Protein AF-A0A0H2WRR2-F1 (afdb_monomer_lite)

pLDDT: mean 80.49, std 15.38, range [42.75, 93.88]

Sequence (133 aa):
MYLRPDEVARVLEKAGFTVDVVTNKTYGYRRGENYVYVNREARMGRTALIIHPRLKDRSSSLADPASDIKTCDHYQNFPLYLGGETHEHYGIPHGFSSRYSVRTLSERAFWRRKKRLKSRLAMPVATLTYALA

Foldseek 3Di:
DWDALVLLVVLCVVLVWDFDDDDPQWTWTDDPLFIKIAGNVPRVQAQRIWGAPVLVVVLCVLFNFSDAKDWAQPVVVHDFDPPDPDRTGITTGHIHRDSVSSNCCSCRSPPPPPPPPPDPPDDDDDDPDDDDD

InterPro domains:
  IPR018994 Protein of unknown function DUF2002 [NF007845] (1-106)
  IPR018994 Protein of unknown function DUF2002 [PF09400] (1-106)

Organism: Salmonella paratyphi A (strain ATCC 9150 / SARB42) (NCBI:txid295319)

Structure (mmCIF, N/CA/C/O backbone):
data_AF-A0A0H2WRR2-F1
#
_entry.id   AF-A0A0H2WRR2-F1
#
loop_
_atom_site.group_PDB
_atom_site.id
_atom_site.type_symbol
_atom_site.label_atom_id
_atom_site.label_alt_id
_atom_site.label_comp_id
_atom_site.label_asym_id
_atom_site.label_entity_id
_atom_site.label_seq_id
_atom_site.pdbx_PDB_ins_code
_atom_site.Cartn_x
_atom_site.Cartn_y
_atom_site.Cartn_z
_atom_site.occupancy
_atom_site.B_iso_or_equiv
_atom_site.auth_seq_id
_atom_site.auth_comp_id
_atom_site.auth_asym_id
_atom_site.auth_atom_id
_atom_site.pdbx_PDB_model_num
ATOM 1 N N . MET A 1 1 ? 13.540 2.645 13.932 1.00 76.50 1 MET A N 1
ATOM 2 C CA . MET A 1 1 ? 12.825 1.351 13.835 1.00 76.50 1 MET A CA 1
ATOM 3 C C . MET A 1 1 ? 11.583 1.572 12.978 1.00 76.50 1 MET A C 1
ATOM 5 O O . MET A 1 1 ? 10.956 2.607 13.165 1.00 76.50 1 MET A O 1
ATOM 9 N N . TYR A 1 2 ? 11.275 0.696 12.017 1.00 85.25 2 TYR A N 1
ATOM 10 C CA . TYR A 1 2 ? 10.074 0.814 11.172 1.00 85.25 2 TYR A CA 1
ATOM 11 C C . TYR A 1 2 ? 8.959 -0.106 11.678 1.00 85.25 2 TYR A C 1
ATOM 13 O O . TYR A 1 2 ? 9.235 -1.130 12.302 1.00 85.25 2 TYR A O 1
ATOM 21 N N . LEU A 1 3 ? 7.713 0.258 11.387 1.00 86.25 3 LEU A N 1
ATOM 22 C CA . LEU A 1 3 ? 6.535 -0.531 11.724 1.00 86.25 3 LEU A CA 1
ATOM 23 C C . LEU A 1 3 ? 6.466 -1.804 10.896 1.00 86.25 3 LEU A C 1
ATOM 25 O O . LEU A 1 3 ? 6.689 -1.784 9.683 1.00 86.25 3 LEU A O 1
ATOM 29 N N . ARG A 1 4 ? 6.079 -2.901 11.543 1.00 90.50 4 ARG A N 1
ATOM 30 C CA . ARG A 1 4 ? 5.841 -4.159 10.834 1.00 90.50 4 ARG A CA 1
ATOM 31 C C . ARG A 1 4 ? 4.581 -4.075 9.964 1.00 90.50 4 ARG A C 1
ATOM 33 O O . ARG A 1 4 ? 3.668 -3.313 10.292 1.00 90.50 4 ARG A O 1
ATOM 40 N N . PRO A 1 5 ? 4.482 -4.896 8.904 1.00 89.94 5 PRO A N 1
ATOM 41 C CA . PRO A 1 5 ? 3.297 -4.955 8.048 1.00 89.94 5 PRO A CA 1
ATOM 42 C C . PRO A 1 5 ? 1.996 -5.143 8.841 1.00 89.94 5 PRO A C 1
ATOM 44 O O . PRO A 1 5 ? 1.015 -4.450 8.586 1.00 89.94 5 PRO A O 1
ATOM 47 N N . ASP A 1 6 ? 2.012 -5.992 9.872 1.00 90.00 6 ASP A N 1
ATOM 48 C CA . ASP A 1 6 ? 0.843 -6.245 10.725 1.00 90.00 6 ASP A CA 1
ATO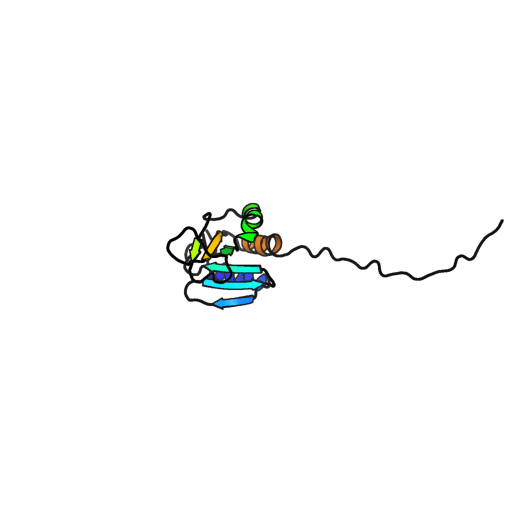M 49 C C . ASP A 1 6 ? 0.417 -5.016 11.544 1.00 90.00 6 ASP A C 1
ATOM 51 O O . ASP A 1 6 ? -0.764 -4.820 11.826 1.00 90.00 6 ASP A O 1
ATOM 55 N N . GLU A 1 7 ? 1.361 -4.156 11.934 1.00 90.44 7 GLU A N 1
ATOM 56 C CA . GLU A 1 7 ? 1.037 -2.910 12.631 1.00 90.44 7 GLU A CA 1
ATOM 57 C C . GLU A 1 7 ? 0.449 -1.876 11.674 1.00 90.44 7 GLU A C 1
ATOM 59 O O . GLU A 1 7 ? -0.500 -1.179 12.032 1.00 90.44 7 GLU A O 1
ATOM 64 N N . VAL A 1 8 ? 0.990 -1.791 10.455 1.00 90.00 8 VAL A N 1
ATOM 65 C CA . VAL A 1 8 ? 0.465 -0.918 9.397 1.00 90.00 8 VAL A CA 1
ATOM 66 C C . VAL A 1 8 ? -0.968 -1.321 9.046 1.00 90.00 8 VAL A C 1
ATOM 68 O O . VAL A 1 8 ? -1.843 -0.457 9.027 1.00 90.00 8 VAL A O 1
ATOM 71 N N . ALA A 1 9 ? -1.225 -2.621 8.875 1.00 91.00 9 ALA A N 1
ATOM 72 C CA . ALA A 1 9 ? -2.555 -3.194 8.665 1.00 91.00 9 ALA A CA 1
ATOM 73 C C . ALA A 1 9 ? -3.561 -2.736 9.737 1.00 91.00 9 ALA A C 1
ATOM 75 O O . ALA A 1 9 ? -4.581 -2.124 9.416 1.00 91.00 9 ALA A O 1
ATOM 76 N N . ARG A 1 10 ? -3.223 -2.892 11.026 1.00 91.06 10 ARG A N 1
ATOM 77 C CA . ARG A 1 10 ? -4.087 -2.436 12.133 1.00 91.06 10 ARG A CA 1
ATOM 78 C C . ARG A 1 10 ? -4.355 -0.931 12.113 1.00 91.06 10 ARG A C 1
ATOM 80 O O . ARG A 1 10 ? -5.422 -0.490 12.539 1.00 91.06 10 ARG A O 1
ATOM 87 N N . VAL A 1 11 ? -3.387 -0.112 11.695 1.00 90.94 11 VAL A N 1
ATOM 88 C CA . VAL A 1 11 ? -3.589 1.344 11.598 1.00 90.94 11 VAL A CA 1
ATOM 89 C C . VAL A 1 11 ? -4.522 1.688 10.440 1.00 90.94 11 VAL A C 1
ATOM 91 O O . VAL A 1 11 ? -5.376 2.557 10.609 1.00 90.94 11 VAL A O 1
ATOM 94 N N . LEU A 1 12 ? -4.404 1.001 9.302 1.00 89.81 12 LEU A N 1
ATOM 95 C CA . LEU A 1 12 ? -5.308 1.178 8.163 1.00 89.81 12 LEU A CA 1
ATOM 96 C C . LEU A 1 12 ? -6.749 0.807 8.527 1.00 89.81 12 LEU A C 1
ATOM 98 O O . LEU A 1 12 ? -7.663 1.585 8.253 1.00 89.81 12 LEU A O 1
ATOM 102 N N . GLU A 1 13 ? -6.950 -0.309 9.225 1.00 90.38 13 GLU A N 1
ATOM 103 C CA . GLU A 1 13 ? -8.269 -0.724 9.724 1.00 90.38 13 GLU A CA 1
ATOM 104 C C . GLU A 1 13 ? -8.872 0.332 10.656 1.00 90.38 13 GLU A C 1
ATOM 106 O O . GLU A 1 13 ? -10.006 0.768 10.464 1.00 90.38 13 GLU A O 1
ATOM 111 N N . LYS A 1 14 ? -8.081 0.850 11.606 1.00 89.19 14 LYS A N 1
ATOM 112 C CA . LYS A 1 14 ? -8.508 1.956 12.483 1.00 89.19 14 LYS A CA 1
ATOM 113 C C . LYS A 1 14 ? -8.782 3.258 11.730 1.00 89.19 14 LYS A C 1
ATOM 115 O O . LYS A 1 14 ? -9.584 4.065 12.189 1.00 89.19 14 LYS A O 1
ATOM 120 N N . ALA A 1 15 ? -8.127 3.478 10.593 1.00 85.75 15 ALA A N 1
ATOM 121 C CA . ALA A 1 15 ? -8.377 4.617 9.714 1.00 85.75 15 ALA A CA 1
ATOM 122 C C . ALA A 1 15 ? -9.611 4.421 8.806 1.00 85.75 15 ALA A C 1
ATOM 124 O O . ALA A 1 15 ? -9.946 5.324 8.032 1.00 85.75 15 ALA A O 1
ATOM 125 N N . GLY A 1 16 ? -10.295 3.275 8.902 1.00 87.88 16 GLY A N 1
ATOM 126 C CA . GLY A 1 16 ? -11.510 2.960 8.155 1.00 87.88 16 GLY A CA 1
ATOM 127 C C . GLY A 1 16 ? -11.259 2.392 6.759 1.00 87.88 16 GLY A C 1
ATOM 128 O O . GLY A 1 16 ? -12.117 2.543 5.890 1.00 87.88 16 GLY A O 1
ATOM 129 N N . PHE A 1 17 ? -10.084 1.806 6.510 1.00 90.75 17 PHE A N 1
ATOM 130 C CA . PHE A 1 17 ? -9.868 0.964 5.334 1.00 90.75 17 PHE A CA 1
ATOM 131 C C . PHE A 1 17 ? -10.430 -0.434 5.585 1.00 90.75 17 PHE A C 1
ATOM 133 O O . PHE A 1 17 ? -10.287 -0.982 6.675 1.00 90.75 17 PHE A O 1
ATOM 140 N N . THR A 1 18 ? -11.036 -1.018 4.559 1.00 91.62 18 THR A N 1
ATOM 141 C CA . THR A 1 18 ? -11.515 -2.399 4.568 1.00 91.62 18 THR A CA 1
ATOM 142 C C . THR A 1 18 ? -10.527 -3.283 3.827 1.00 91.62 18 THR A C 1
ATOM 144 O O . THR A 1 18 ? -9.982 -2.878 2.798 1.00 91.62 18 THR A O 1
ATOM 147 N N . VAL A 1 19 ? -10.301 -4.489 4.339 1.00 92.19 19 VAL A N 1
ATOM 148 C CA . VAL A 1 19 ? -9.564 -5.523 3.607 1.00 92.19 19 VAL A CA 1
ATOM 149 C C . VAL A 1 19 ? -10.390 -5.922 2.386 1.00 92.19 19 VAL A C 1
ATOM 151 O O . VAL A 1 19 ? -11.572 -6.222 2.527 1.00 92.19 19 VAL A O 1
ATOM 154 N N . ASP A 1 20 ? -9.775 -5.901 1.209 1.00 91.00 20 ASP A N 1
ATOM 155 C CA . ASP A 1 20 ? -10.403 -6.329 -0.046 1.00 91.00 20 ASP A CA 1
ATOM 156 C C . ASP A 1 20 ? -9.781 -7.638 -0.541 1.00 91.00 20 ASP A C 1
ATOM 158 O O . ASP A 1 20 ? -10.478 -8.617 -0.784 1.00 91.00 20 ASP A O 1
ATOM 162 N N . VAL A 1 21 ? -8.446 -7.691 -0.583 1.00 89.81 21 VAL A N 1
ATOM 163 C CA . VAL A 1 21 ? -7.692 -8.850 -1.074 1.00 89.81 21 VAL A CA 1
ATOM 164 C C . VAL A 1 21 ? -6.670 -9.275 -0.030 1.00 89.81 21 VAL A C 1
ATOM 166 O O . VAL A 1 21 ? -5.933 -8.451 0.505 1.00 89.81 21 VAL A O 1
ATOM 169 N N . VAL A 1 22 ? -6.568 -10.571 0.245 1.00 90.12 22 VAL A N 1
ATOM 170 C CA . VAL A 1 22 ? -5.527 -11.125 1.117 1.00 90.12 22 VAL A CA 1
ATOM 171 C C . VAL A 1 22 ? -4.746 -12.163 0.338 1.00 90.12 22 VAL A C 1
ATOM 173 O O . VAL A 1 22 ? -5.294 -13.164 -0.107 1.00 90.12 22 VAL A O 1
ATOM 176 N N . THR A 1 23 ? -3.448 -11.928 0.190 1.00 88.69 23 THR A N 1
ATOM 177 C CA . THR A 1 23 ? -2.515 -12.877 -0.419 1.00 88.69 23 THR A CA 1
ATOM 178 C C . THR A 1 23 ? -1.405 -13.228 0.566 1.00 88.69 23 THR A C 1
ATOM 180 O O . THR A 1 23 ? -1.220 -12.587 1.609 1.00 88.69 23 THR A O 1
ATOM 183 N N . ASN A 1 24 ? -0.617 -14.248 0.232 1.00 86.62 24 ASN A N 1
ATOM 184 C CA . ASN A 1 24 ? 0.536 -14.636 1.044 1.00 86.62 24 ASN A CA 1
ATOM 185 C C . ASN A 1 24 ? 1.618 -13.545 1.082 1.00 86.62 24 ASN A C 1
ATOM 187 O O . ASN A 1 24 ? 2.302 -13.409 2.094 1.00 86.62 24 ASN A O 1
ATOM 191 N N . LYS A 1 25 ? 1.724 -12.723 0.028 1.00 89.12 25 LYS A N 1
ATOM 192 C CA . LYS A 1 25 ? 2.718 -11.645 -0.071 1.00 89.12 25 LYS A CA 1
ATOM 193 C C . LYS A 1 25 ? 2.184 -10.280 0.364 1.00 89.12 25 LYS A C 1
ATOM 195 O O . LYS A 1 25 ? 2.949 -9.447 0.845 1.00 89.12 25 LYS A O 1
ATOM 200 N N . THR A 1 26 ? 0.885 -10.014 0.205 1.00 92.19 26 THR A N 1
ATOM 201 C CA . THR A 1 26 ? 0.328 -8.662 0.372 1.00 92.19 26 THR A CA 1
ATOM 202 C C . THR A 1 26 ? -1.102 -8.658 0.923 1.00 92.19 26 THR A C 1
ATOM 204 O O . THR A 1 26 ? -1.875 -9.586 0.682 1.00 92.19 26 THR A O 1
ATOM 207 N N . TYR A 1 27 ? -1.470 -7.593 1.635 1.00 92.75 27 TYR A N 1
ATOM 208 C CA . TYR A 1 27 ? -2.859 -7.287 1.986 1.00 92.75 27 TYR A CA 1
ATOM 209 C C . TYR A 1 27 ? -3.336 -6.077 1.178 1.00 92.75 27 TYR A C 1
ATOM 211 O O . TYR A 1 27 ? -2.768 -4.996 1.298 1.00 92.75 27 TYR A O 1
ATOM 219 N N . GLY A 1 28 ? -4.364 -6.242 0.359 1.00 93.19 28 GLY A N 1
ATOM 220 C CA . GLY A 1 28 ? -5.058 -5.164 -0.335 1.00 93.19 28 GLY A CA 1
ATOM 221 C C . GLY A 1 28 ? -6.099 -4.524 0.571 1.00 93.19 28 GLY A C 1
ATOM 222 O O . GLY A 1 28 ? -7.011 -5.191 1.053 1.00 93.19 28 GLY A O 1
ATOM 223 N N . TYR A 1 29 ? -5.965 -3.220 0.779 1.00 93.31 29 TYR A N 1
ATOM 224 C CA . TYR A 1 29 ? -6.887 -2.402 1.548 1.00 93.31 29 TYR A CA 1
ATOM 225 C C . TYR A 1 29 ? -7.537 -1.364 0.641 1.00 93.31 29 TYR A C 1
ATOM 227 O O . TYR A 1 29 ? -6.866 -0.621 -0.082 1.00 93.31 29 TYR 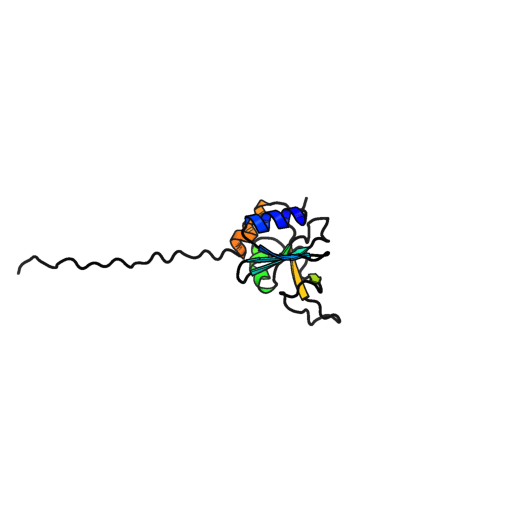A O 1
ATOM 235 N N . ARG A 1 30 ? -8.859 -1.264 0.736 1.00 90.75 30 ARG A N 1
ATOM 236 C CA . ARG A 1 30 ? -9.664 -0.312 -0.020 1.00 90.75 30 ARG A CA 1
ATOM 237 C C . ARG A 1 30 ? -10.392 0.634 0.911 1.00 90.75 30 ARG A C 1
ATOM 239 O O . ARG A 1 30 ? -10.832 0.273 1.999 1.00 90.75 30 ARG A O 1
ATOM 246 N N . ARG A 1 31 ? -10.558 1.871 0.459 1.00 87.50 31 ARG A N 1
ATOM 247 C CA . ARG A 1 31 ? -11.423 2.850 1.104 1.00 87.50 31 ARG A CA 1
ATOM 248 C C . ARG A 1 31 ? -12.065 3.759 0.065 1.00 87.50 31 ARG A C 1
ATOM 250 O O . ARG A 1 31 ? -11.470 4.744 -0.377 1.00 87.50 31 ARG A O 1
ATOM 257 N N . GLY A 1 32 ? -13.294 3.423 -0.322 1.00 86.12 32 GLY A N 1
ATOM 258 C CA . GLY A 1 32 ? -13.967 4.067 -1.451 1.00 86.12 32 GLY A CA 1
ATOM 259 C C . GLY A 1 32 ? -13.190 3.823 -2.746 1.00 86.12 32 GLY A C 1
ATOM 260 O O . GLY A 1 32 ? -12.963 2.677 -3.122 1.00 86.12 32 GLY A O 1
ATOM 261 N N . GLU A 1 33 ? -12.753 4.896 -3.401 1.00 84.56 33 GLU A N 1
ATOM 262 C CA . GLU A 1 33 ? -11.944 4.847 -4.632 1.00 84.56 33 GLU A CA 1
ATOM 263 C C . GLU A 1 33 ? -10.438 4.705 -4.370 1.00 84.56 33 GLU A C 1
ATOM 265 O O . GLU A 1 33 ? -9.651 4.554 -5.301 1.00 84.56 33 GLU A O 1
ATOM 270 N N . ASN A 1 34 ? -10.010 4.789 -3.109 1.00 87.25 34 ASN A N 1
ATOM 271 C CA . ASN A 1 34 ? -8.599 4.724 -2.769 1.00 87.25 34 ASN A CA 1
ATOM 272 C C . ASN A 1 34 ? -8.178 3.295 -2.449 1.00 87.25 34 ASN A C 1
ATOM 274 O O . ASN A 1 34 ? -8.795 2.638 -1.609 1.00 87.25 34 ASN A O 1
ATOM 278 N N . TYR A 1 35 ? -7.082 2.868 -3.066 1.00 90.31 35 TYR A N 1
ATOM 279 C CA . TYR A 1 35 ? -6.510 1.541 -2.906 1.00 90.31 35 TYR A CA 1
ATOM 280 C C . TYR A 1 35 ? -5.067 1.627 -2.414 1.00 90.31 35 TYR A C 1
ATOM 282 O O . TYR A 1 35 ? -4.283 2.442 -2.909 1.00 90.31 35 TYR A O 1
ATOM 290 N N . VAL A 1 36 ? -4.719 0.789 -1.441 1.00 92.56 36 VAL A N 1
ATOM 291 C CA . VAL A 1 36 ? -3.357 0.636 -0.918 1.00 92.56 36 VAL A CA 1
ATOM 292 C C . VAL A 1 36 ? -3.060 -0.836 -0.680 1.00 92.56 36 VAL A C 1
ATOM 294 O O . VAL A 1 36 ? -3.963 -1.612 -0.378 1.00 92.56 36 VAL A O 1
ATOM 297 N N . TYR A 1 37 ? -1.791 -1.214 -0.771 1.00 93.88 37 TYR A N 1
ATOM 298 C CA . TYR A 1 37 ? -1.355 -2.561 -0.421 1.00 93.88 37 TYR A CA 1
ATOM 299 C C . TYR A 1 37 ? -0.395 -2.518 0.758 1.00 93.88 37 TYR A C 1
ATOM 301 O O . TYR A 1 37 ? 0.443 -1.630 0.864 1.00 93.88 37 TYR A O 1
ATOM 309 N N . VAL A 1 38 ? -0.491 -3.494 1.646 1.00 93.50 38 VAL A N 1
ATOM 310 C CA . VAL A 1 38 ? 0.490 -3.737 2.698 1.00 93.50 38 VAL A CA 1
ATOM 311 C C . VAL A 1 38 ? 1.359 -4.903 2.258 1.00 93.50 38 VAL A C 1
ATOM 313 O O . VAL A 1 38 ? 0.858 -5.995 2.006 1.00 93.50 38 VAL A O 1
ATOM 316 N N . ASN A 1 39 ? 2.662 -4.683 2.155 1.00 92.75 39 ASN A N 1
ATOM 317 C CA . ASN A 1 39 ? 3.621 -5.712 1.781 1.00 92.75 39 ASN A CA 1
ATOM 318 C C . ASN A 1 39 ? 4.005 -6.552 3.010 1.00 92.75 39 ASN A C 1
ATOM 320 O O . ASN A 1 39 ? 4.727 -6.075 3.886 1.00 92.75 39 ASN A O 1
ATOM 324 N N . ARG A 1 40 ? 3.563 -7.812 3.063 1.00 90.12 40 ARG A N 1
ATOM 325 C CA . ARG A 1 40 ? 3.849 -8.747 4.167 1.00 90.12 40 ARG A CA 1
ATOM 326 C C . ARG A 1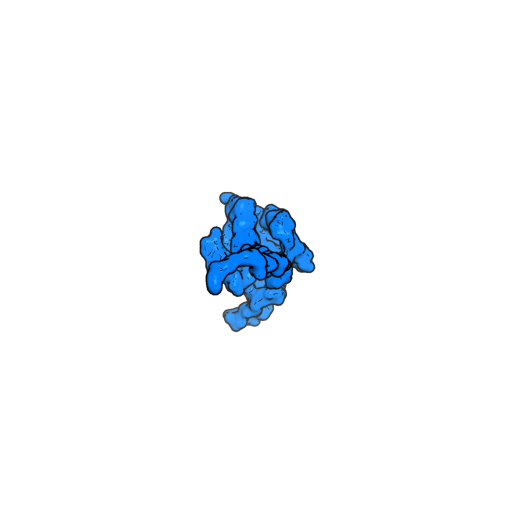 40 ? 5.300 -9.215 4.172 1.00 90.12 40 ARG A C 1
ATOM 328 O O . ARG A 1 40 ? 5.838 -9.540 5.227 1.00 90.12 40 ARG A O 1
ATOM 335 N N . GLU A 1 41 ? 5.951 -9.212 3.013 1.00 88.88 41 GLU A N 1
ATOM 336 C CA . GLU A 1 41 ? 7.350 -9.621 2.872 1.00 88.88 41 GLU A CA 1
ATOM 337 C C . GLU A 1 41 ? 8.313 -8.585 3.474 1.00 88.88 41 GLU A C 1
ATOM 339 O O . GLU A 1 41 ? 9.457 -8.904 3.798 1.00 88.88 41 GLU A O 1
ATOM 344 N N . ALA A 1 42 ? 7.849 -7.349 3.697 1.00 86.38 42 ALA A N 1
ATOM 345 C CA . ALA A 1 42 ? 8.623 -6.273 4.307 1.00 86.38 42 ALA A CA 1
ATOM 346 C C . ALA A 1 42 ? 8.796 -6.468 5.826 1.00 86.38 42 ALA A C 1
ATOM 348 O O . ALA A 1 42 ? 8.355 -5.643 6.626 1.00 86.38 42 ALA A O 1
ATOM 349 N N . ARG A 1 43 ? 9.494 -7.532 6.245 1.00 78.75 43 ARG A N 1
ATOM 350 C CA . ARG A 1 43 ? 9.748 -7.857 7.665 1.00 78.75 43 ARG A CA 1
ATOM 351 C C . ARG A 1 43 ? 10.416 -6.713 8.436 1.00 78.75 43 ARG A C 1
ATOM 353 O O . ARG A 1 43 ? 10.173 -6.549 9.627 1.00 78.75 43 ARG A O 1
ATOM 360 N N . MET A 1 44 ? 11.230 -5.916 7.743 1.00 83.31 44 MET A N 1
ATOM 361 C CA . MET A 1 44 ? 11.906 -4.738 8.294 1.00 83.31 44 MET A CA 1
ATOM 362 C C . MET A 1 44 ? 11.059 -3.459 8.263 1.00 83.31 44 MET A C 1
ATOM 364 O O . MET A 1 44 ? 11.550 -2.428 8.696 1.00 83.31 44 MET A O 1
ATOM 368 N N . GLY A 1 45 ? 9.839 -3.471 7.716 1.00 85.50 45 GLY A N 1
ATOM 369 C CA . GLY A 1 45 ? 8.899 -2.344 7.761 1.00 85.50 45 GLY A CA 1
ATOM 370 C C . GLY A 1 45 ? 9.148 -1.189 6.783 1.00 85.50 45 GLY A C 1
ATOM 371 O O . GLY A 1 45 ? 8.249 -0.392 6.520 1.00 85.50 45 GLY A O 1
ATOM 372 N N . ARG A 1 46 ? 10.348 -1.102 6.195 1.00 86.81 46 ARG A N 1
ATOM 373 C CA . ARG A 1 46 ? 10.757 0.001 5.302 1.00 86.81 46 ARG A CA 1
ATOM 374 C C . ARG A 1 46 ? 9.913 0.115 4.025 1.00 86.81 46 ARG A C 1
ATOM 376 O O . ARG A 1 46 ? 9.822 1.190 3.456 1.00 86.81 46 ARG A O 1
ATOM 383 N N . THR A 1 47 ? 9.291 -0.969 3.577 1.00 90.75 47 THR A N 1
ATOM 384 C CA . THR A 1 47 ? 8.419 -0.996 2.389 1.00 90.75 47 THR A CA 1
ATOM 385 C C . THR A 1 47 ? 7.049 -1.584 2.716 1.00 90.75 47 THR A C 1
ATOM 387 O O . THR A 1 47 ? 6.408 -2.183 1.857 1.00 90.75 47 THR A O 1
ATOM 390 N N . ALA A 1 48 ? 6.619 -1.468 3.978 1.00 91.00 48 ALA A N 1
ATOM 391 C CA . ALA A 1 48 ? 5.409 -2.117 4.469 1.00 91.00 48 ALA A CA 1
ATOM 392 C C . ALA A 1 48 ? 4.131 -1.570 3.832 1.00 91.00 48 ALA A C 1
ATOM 394 O O . ALA A 1 48 ? 3.194 -2.341 3.666 1.00 91.00 48 ALA A O 1
ATOM 395 N N . LEU A 1 49 ? 4.075 -0.288 3.459 1.00 92.06 49 LEU A N 1
ATOM 396 C CA . LEU A 1 49 ? 2.914 0.295 2.789 1.00 92.06 49 LEU A CA 1
ATOM 397 C C . LEU A 1 49 ? 3.247 0.617 1.339 1.00 92.06 49 LEU A C 1
ATOM 399 O O . LEU A 1 49 ? 4.235 1.280 1.061 1.00 92.06 49 LEU A O 1
ATOM 403 N N . ILE A 1 50 ? 2.394 0.208 0.418 1.00 93.25 50 ILE A N 1
ATOM 404 C CA . ILE A 1 50 ? 2.511 0.467 -1.010 1.00 93.25 50 ILE A CA 1
ATOM 405 C C . ILE A 1 50 ? 1.327 1.341 -1.408 1.00 93.25 50 ILE A C 1
ATOM 407 O O . ILE A 1 50 ? 0.161 0.967 -1.247 1.00 93.25 50 ILE A O 1
ATOM 411 N N . ILE A 1 51 ? 1.637 2.534 -1.898 1.00 92.19 51 ILE A N 1
ATOM 412 C CA . ILE A 1 51 ? 0.652 3.549 -2.258 1.00 92.19 51 ILE A CA 1
ATOM 413 C C . ILE A 1 51 ? 0.474 3.565 -3.774 1.00 92.19 51 ILE A C 1
ATOM 415 O O . ILE A 1 51 ? 1.431 3.374 -4.529 1.00 92.19 51 ILE A O 1
ATOM 419 N N . HIS A 1 52 ? -0.763 3.805 -4.206 1.00 90.81 52 HIS A N 1
ATOM 420 C CA . HIS A 1 52 ? -1.108 3.915 -5.615 1.00 90.81 52 HIS A CA 1
ATOM 421 C C . HIS A 1 52 ? -0.317 5.060 -6.289 1.00 90.81 52 HIS A C 1
ATOM 423 O O . HIS A 1 52 ? -0.326 6.175 -5.756 1.00 90.81 52 HIS A O 1
ATOM 429 N N . PRO A 1 53 ? 0.283 4.861 -7.482 1.00 89.12 53 PRO A N 1
ATOM 430 C CA . PRO A 1 53 ? 1.106 5.867 -8.170 1.00 89.12 53 PRO A CA 1
ATOM 431 C C . PRO A 1 53 ? 0.445 7.236 -8.354 1.00 89.12 53 PRO A C 1
ATOM 433 O O . PRO A 1 53 ? 1.077 8.270 -8.190 1.00 89.12 53 PRO A O 1
ATOM 436 N N . ARG A 1 54 ? -0.869 7.259 -8.597 1.00 87.44 54 ARG A N 1
ATOM 437 C CA . ARG A 1 54 ? -1.685 8.490 -8.670 1.00 87.44 54 ARG A CA 1
ATOM 438 C C . ARG A 1 54 ? -1.606 9.392 -7.428 1.00 87.44 54 ARG A C 1
ATOM 440 O O . ARG A 1 54 ? -1.952 10.566 -7.505 1.00 87.44 54 ARG A O 1
ATOM 447 N N . LEU A 1 55 ? -1.220 8.849 -6.276 1.00 86.00 55 LEU A N 1
ATOM 448 C CA . LEU A 1 55 ? -1.081 9.590 -5.024 1.00 86.00 55 LEU A CA 1
ATOM 449 C C . LEU A 1 55 ? 0.38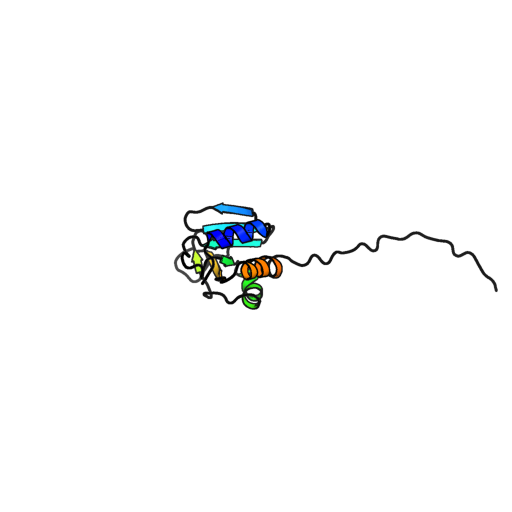0 9.921 -4.685 1.00 86.00 55 LEU A C 1
ATOM 451 O O . LEU A 1 55 ? 0.589 10.491 -3.616 1.00 86.00 55 LEU A O 1
ATOM 455 N N . LYS A 1 56 ? 1.348 9.637 -5.578 1.00 86.31 56 LYS A N 1
ATOM 456 C CA . LYS A 1 56 ? 2.794 9.856 -5.374 1.00 86.31 56 LYS A CA 1
ATOM 457 C C . LYS A 1 56 ? 3.101 11.218 -4.782 1.00 86.31 56 LYS A C 1
ATOM 459 O O . LYS A 1 56 ? 3.626 11.301 -3.684 1.00 86.31 56 LYS A O 1
ATOM 464 N N . ASP A 1 57 ? 2.723 12.282 -5.481 1.00 85.19 57 ASP A N 1
ATOM 465 C CA . ASP A 1 57 ? 3.141 13.636 -5.111 1.00 85.19 57 ASP A CA 1
ATOM 466 C C . ASP A 1 57 ? 2.592 14.034 -3.737 1.00 85.19 57 ASP A C 1
ATOM 468 O O . ASP A 1 57 ? 3.267 14.667 -2.924 1.00 85.19 57 ASP A O 1
ATOM 472 N N . ARG A 1 58 ? 1.366 13.591 -3.429 1.00 84.62 58 ARG A N 1
ATOM 473 C CA . ARG A 1 58 ? 0.752 13.822 -2.119 1.00 84.62 58 ARG A CA 1
ATOM 474 C C . ARG A 1 58 ? 1.416 12.997 -1.032 1.00 84.62 58 ARG A C 1
ATOM 476 O O . ARG A 1 58 ? 1.659 13.536 0.045 1.00 84.62 58 ARG A O 1
ATOM 483 N N . SER A 1 59 ? 1.679 11.716 -1.275 1.00 85.25 59 SER A N 1
ATOM 484 C CA . SER A 1 59 ? 2.322 10.862 -0.280 1.00 85.25 59 SER A CA 1
ATOM 485 C C . SER A 1 59 ? 3.755 11.308 -0.016 1.00 85.25 59 SER A C 1
ATOM 487 O O . SER A 1 59 ? 4.103 11.453 1.149 1.00 85.25 59 SER A O 1
ATOM 489 N N . SER A 1 60 ? 4.517 11.654 -1.058 1.00 84.69 60 SER A N 1
ATOM 490 C CA . SER A 1 60 ? 5.888 12.168 -0.965 1.00 84.69 60 SER A CA 1
ATOM 491 C C . SER A 1 60 ? 5.981 13.463 -0.159 1.00 84.69 60 SER A C 1
ATOM 493 O O . SER A 1 60 ? 6.921 13.637 0.602 1.00 84.69 60 SER A O 1
ATOM 495 N N . SER A 1 61 ? 4.980 14.348 -0.239 1.00 84.44 61 SER A N 1
ATOM 496 C CA . SER A 1 61 ? 4.945 15.558 0.603 1.00 84.44 61 SER A CA 1
ATOM 497 C C . SER A 1 61 ? 4.747 15.281 2.103 1.00 84.44 61 SER A C 1
ATOM 499 O O . SER A 1 61 ? 4.965 16.162 2.933 1.00 84.44 61 SER A O 1
ATOM 501 N N . LEU A 1 62 ? 4.279 14.080 2.458 1.00 83.75 62 LEU A N 1
ATOM 502 C CA . LEU A 1 62 ? 3.955 13.681 3.830 1.00 83.75 62 LEU A CA 1
ATOM 503 C C . LEU A 1 62 ? 4.966 12.692 4.411 1.00 83.75 62 LEU A C 1
ATOM 505 O O . LEU A 1 62 ? 5.170 12.684 5.625 1.00 83.75 62 LEU A O 1
ATOM 509 N N . ALA A 1 63 ? 5.529 11.828 3.573 1.00 83.81 63 ALA A N 1
ATOM 510 C CA . ALA A 1 63 ? 6.502 10.821 3.946 1.00 83.81 63 ALA A CA 1
ATOM 511 C C . ALA A 1 63 ? 7.373 10.470 2.741 1.00 83.81 63 ALA A C 1
ATOM 513 O O . ALA A 1 63 ? 6.855 10.212 1.653 1.00 83.81 63 ALA A O 1
ATOM 514 N N . ASP A 1 64 ? 8.681 10.391 2.965 1.00 84.75 64 ASP A N 1
ATOM 515 C CA . ASP A 1 64 ? 9.609 10.010 1.911 1.00 84.75 64 ASP A CA 1
ATOM 516 C C . ASP A 1 64 ? 9.394 8.545 1.497 1.00 84.75 64 ASP A C 1
ATOM 518 O O . ASP A 1 64 ? 9.339 7.648 2.355 1.00 84.75 64 ASP A O 1
ATOM 522 N N . PRO A 1 65 ? 9.255 8.271 0.190 1.00 88.50 65 PRO A N 1
ATOM 523 C CA . PRO A 1 65 ? 9.167 6.910 -0.304 1.00 88.50 65 PRO A CA 1
ATOM 524 C C . PRO A 1 65 ? 10.500 6.184 -0.090 1.00 88.50 65 PRO A C 1
ATOM 526 O O . PRO A 1 65 ? 11.582 6.760 -0.169 1.00 88.50 65 PRO A O 1
ATOM 529 N N . ALA A 1 66 ? 10.431 4.883 0.180 1.00 88.69 66 ALA A N 1
ATOM 530 C CA . ALA A 1 66 ? 11.621 4.064 0.396 1.00 88.69 66 ALA A CA 1
ATOM 531 C C . ALA A 1 66 ? 12.369 3.741 -0.906 1.00 88.69 66 ALA A C 1
ATOM 533 O O . ALA A 1 66 ? 13.583 3.542 -0.876 1.00 88.69 66 ALA A O 1
ATOM 534 N N . SER A 1 67 ? 11.634 3.664 -2.014 1.00 87.38 67 SER A N 1
ATOM 535 C CA . SER A 1 67 ? 12.134 3.606 -3.387 1.00 87.38 67 SER A CA 1
ATOM 536 C C . SER A 1 67 ? 11.100 4.242 -4.314 1.00 87.38 67 SER A C 1
ATOM 538 O O . SER A 1 67 ? 9.938 4.399 -3.935 1.00 87.38 67 SER A O 1
ATOM 540 N N . ASP A 1 68 ? 11.503 4.592 -5.533 1.00 85.25 68 ASP A N 1
ATOM 541 C CA . ASP A 1 68 ? 10.596 5.223 -6.495 1.00 85.25 68 ASP A CA 1
ATOM 542 C C . ASP A 1 68 ? 9.449 4.307 -6.915 1.00 85.25 68 ASP A C 1
ATOM 544 O O . ASP A 1 68 ? 8.308 4.751 -7.055 1.00 85.25 68 ASP A O 1
ATOM 548 N N . ILE A 1 69 ? 9.765 3.030 -7.133 1.00 89.19 69 ILE A N 1
ATOM 549 C CA . ILE A 1 69 ? 8.843 2.039 -7.671 1.00 89.19 69 ILE A CA 1
ATOM 550 C C . ILE A 1 69 ? 9.120 0.681 -7.015 1.00 89.19 69 ILE A C 1
ATOM 552 O O . ILE A 1 69 ? 10.267 0.326 -6.731 1.00 89.19 69 ILE A O 1
ATOM 556 N N . LYS A 1 70 ? 8.054 -0.083 -6.771 1.00 89.69 70 LYS A N 1
ATOM 557 C CA . LYS A 1 70 ? 8.083 -1.517 -6.481 1.00 89.69 70 LYS A CA 1
ATOM 558 C C . LYS A 1 70 ? 7.063 -2.216 -7.372 1.00 89.69 70 LYS A C 1
ATOM 560 O O . LYS A 1 70 ? 5.885 -1.860 -7.332 1.00 89.69 70 LYS A O 1
ATOM 565 N N . THR A 1 71 ? 7.514 -3.209 -8.129 1.00 89.88 71 THR A N 1
ATOM 566 C CA . THR A 1 71 ? 6.653 -4.048 -8.963 1.00 89.88 71 THR A CA 1
ATOM 567 C C . THR A 1 71 ? 6.194 -5.294 -8.195 1.00 89.88 71 THR A C 1
ATOM 569 O O . THR A 1 71 ? 6.896 -5.790 -7.305 1.00 89.88 71 THR A O 1
ATOM 572 N N . CYS A 1 72 ? 4.963 -5.735 -8.453 1.00 87.31 72 CYS A N 1
ATOM 573 C CA . CYS A 1 72 ? 4.390 -6.990 -7.974 1.00 87.31 72 CYS A CA 1
ATOM 574 C C . CYS A 1 72 ? 3.195 -7.382 -8.856 1.00 87.31 72 CYS A C 1
ATOM 576 O O . CYS A 1 72 ? 2.345 -6.557 -9.187 1.00 87.31 72 CYS A O 1
ATOM 578 N N . ASP A 1 73 ? 3.082 -8.668 -9.152 1.00 88.00 73 ASP A N 1
ATOM 579 C CA . ASP A 1 73 ? 1.931 -9.323 -9.785 1.00 88.00 73 ASP A CA 1
ATOM 580 C C . ASP A 1 73 ? 0.612 -9.183 -8.994 1.00 88.00 73 ASP A C 1
ATOM 582 O O . ASP A 1 73 ? -0.468 -9.100 -9.574 1.00 88.00 73 ASP A O 1
ATOM 586 N N . HIS A 1 74 ? 0.676 -9.113 -7.662 1.00 87.25 74 HIS A N 1
ATOM 587 C CA . HIS A 1 74 ? -0.514 -9.037 -6.807 1.00 87.25 74 HIS A CA 1
ATOM 588 C C . HIS A 1 74 ? -1.131 -7.634 -6.677 1.00 87.25 74 HIS A C 1
ATOM 590 O O . HIS A 1 74 ? -2.214 -7.507 -6.102 1.00 87.25 74 HIS A O 1
ATOM 596 N N . TYR A 1 75 ? -0.495 -6.576 -7.196 1.00 88.44 75 TYR A N 1
ATOM 597 C CA . TYR A 1 75 ? -1.050 -5.215 -7.139 1.00 88.44 75 TYR A CA 1
ATOM 598 C C . TYR A 1 75 ? -2.058 -4.951 -8.269 1.00 88.44 75 TYR A C 1
ATOM 600 O O . TYR A 1 75 ? -1.971 -3.936 -8.947 1.00 88.44 75 TYR A O 1
ATOM 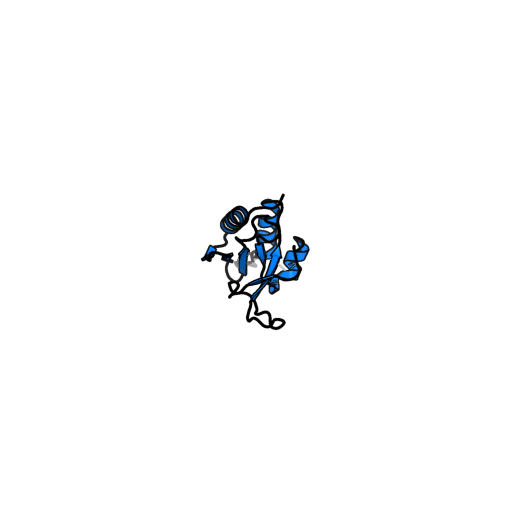608 N N . GLN A 1 76 ? -3.030 -5.841 -8.470 1.00 86.00 76 GLN A N 1
ATOM 609 C CA . GLN A 1 76 ? -3.952 -5.814 -9.619 1.00 86.00 76 GLN A CA 1
ATOM 610 C C . GLN A 1 76 ? -4.713 -4.487 -9.797 1.00 86.00 76 GLN A C 1
ATOM 612 O O . GLN A 1 76 ? -5.069 -4.116 -10.912 1.00 86.00 76 GLN A O 1
ATOM 617 N N . ASN A 1 77 ? -4.950 -3.741 -8.711 1.00 87.88 77 ASN A N 1
ATOM 618 C CA . ASN A 1 77 ? -5.622 -2.439 -8.751 1.00 87.88 77 ASN A CA 1
ATOM 619 C C . ASN A 1 77 ? -4.689 -1.268 -9.105 1.00 87.88 77 ASN A C 1
ATOM 621 O O . ASN A 1 77 ? -5.147 -0.128 -9.174 1.00 87.88 77 ASN A O 1
ATOM 625 N N . PHE A 1 78 ? -3.386 -1.505 -9.245 1.00 91.06 78 PHE A N 1
ATOM 626 C CA . PHE A 1 78 ? -2.394 -0.493 -9.606 1.00 91.06 78 PHE A CA 1
ATOM 627 C C . PHE A 1 78 ? -2.127 -0.533 -11.117 1.00 91.06 78 PHE A C 1
ATOM 629 O O . PHE A 1 78 ? -2.451 -1.517 -11.775 1.00 91.06 78 PHE A O 1
ATOM 636 N N . PRO A 1 79 ? -1.566 0.527 -11.718 1.00 89.25 79 PRO A N 1
ATOM 637 C CA . PRO A 1 79 ? -1.215 0.504 -13.134 1.00 89.25 79 PRO A CA 1
ATOM 638 C C . PRO A 1 79 ? -0.140 -0.551 -13.439 1.00 89.25 79 PRO A C 1
ATOM 640 O O . PRO A 1 79 ? 0.742 -0.820 -12.619 1.00 89.25 79 PRO A O 1
ATOM 643 N N . LEU A 1 80 ? -0.223 -1.131 -14.639 1.00 90.12 80 LEU A N 1
ATOM 644 C CA . LEU A 1 80 ? 0.788 -2.040 -15.175 1.00 90.12 80 LEU A CA 1
ATOM 645 C C . LEU A 1 80 ? 2.079 -1.281 -15.482 1.00 90.12 80 LEU A C 1
ATOM 647 O O . LEU A 1 80 ? 2.058 -0.163 -16.004 1.00 90.12 80 LEU A O 1
ATOM 651 N N . TYR A 1 81 ? 3.206 -1.904 -15.168 1.00 86.12 81 TYR A N 1
ATOM 652 C CA . TYR A 1 81 ? 4.523 -1.402 -15.504 1.00 86.12 81 TYR A CA 1
ATOM 653 C C . TYR A 1 81 ? 4.904 -1.871 -16.907 1.00 86.12 81 TYR A C 1
ATOM 655 O O . TYR A 1 81 ? 5.329 -3.001 -17.103 1.00 86.12 81 TYR A O 1
ATOM 663 N N . LEU A 1 82 ? 4.757 -0.985 -17.892 1.00 83.00 82 LEU A N 1
ATOM 664 C CA . LEU A 1 82 ? 5.045 -1.289 -19.301 1.00 83.00 82 LEU A CA 1
ATOM 665 C C . LEU A 1 82 ? 6.545 -1.249 -19.648 1.00 83.00 82 LEU A C 1
ATOM 667 O O . LEU A 1 82 ? 6.917 -1.500 -20.787 1.00 83.00 82 LEU A O 1
ATOM 671 N N . GLY A 1 83 ? 7.402 -0.883 -18.689 1.00 76.19 83 GLY A N 1
ATOM 672 C CA . GLY A 1 83 ? 8.849 -0.765 -18.886 1.00 76.19 83 GLY A CA 1
ATOM 673 C C . GLY A 1 83 ? 9.643 -2.034 -18.563 1.00 76.19 83 GLY A C 1
ATOM 674 O O . GLY A 1 83 ? 10.868 -1.981 -18.583 1.00 76.19 83 GLY A O 1
ATOM 675 N N . GLY A 1 84 ? 8.977 -3.132 -18.194 1.00 71.19 84 GLY A N 1
ATOM 676 C CA . GLY A 1 84 ? 9.603 -4.419 -17.879 1.00 71.19 84 GLY A CA 1
ATOM 677 C C . GLY A 1 84 ? 9.152 -5.524 -18.833 1.00 71.19 84 GLY A C 1
ATOM 678 O O . GLY A 1 84 ? 8.167 -5.368 -19.548 1.00 71.19 84 GLY A O 1
ATOM 679 N N . GLU A 1 85 ? 9.859 -6.656 -18.827 1.00 69.62 85 GLU A N 1
ATOM 680 C CA . GLU A 1 85 ? 9.469 -7.837 -19.619 1.00 69.62 85 GLU A CA 1
ATOM 681 C C . GLU A 1 85 ? 8.270 -8.590 -19.019 1.00 69.62 85 GLU A C 1
ATOM 683 O O . GLU A 1 85 ? 7.595 -9.362 -19.701 1.00 69.62 85 GLU A O 1
ATOM 688 N N . THR A 1 86 ? 7.978 -8.358 -17.737 1.00 75.75 86 THR A N 1
ATOM 689 C CA . THR A 1 86 ? 6.874 -8.980 -17.008 1.00 75.75 86 THR A CA 1
ATOM 690 C C . THR A 1 86 ? 5.688 -8.022 -16.881 1.00 75.75 86 THR A C 1
ATOM 692 O O . THR A 1 86 ? 5.849 -6.827 -16.634 1.00 75.75 86 THR A O 1
ATOM 695 N N . HIS A 1 87 ? 4.466 -8.552 -17.019 1.00 80.25 87 HIS A N 1
ATOM 696 C CA . HIS A 1 87 ? 3.209 -7.805 -16.851 1.00 80.25 87 HIS A CA 1
ATOM 697 C C . HIS A 1 87 ? 2.900 -7.565 -15.362 1.00 80.25 87 HIS A C 1
ATOM 699 O O . HIS A 1 87 ? 1.875 -7.995 -14.836 1.00 80.25 87 HIS A O 1
ATOM 705 N N . GLU A 1 88 ? 3.824 -6.920 -14.656 1.00 87.56 88 GLU A N 1
ATOM 706 C CA . GLU A 1 88 ? 3.704 -6.624 -13.233 1.00 87.56 88 GLU A CA 1
ATOM 707 C C . GLU A 1 88 ? 3.073 -5.256 -13.000 1.00 87.56 88 GLU A C 1
ATOM 709 O O . GLU A 1 88 ? 3.238 -4.314 -13.774 1.00 87.56 88 GLU A O 1
ATOM 714 N N . HIS A 1 89 ? 2.371 -5.119 -11.883 1.00 91.38 89 HIS A N 1
ATOM 715 C CA . HIS A 1 89 ? 1.803 -3.849 -11.465 1.00 91.38 89 HIS A CA 1
ATOM 716 C C . HIS A 1 89 ? 2.776 -3.115 -10.552 1.00 91.38 89 HIS A C 1
ATOM 718 O O . HIS A 1 89 ? 3.509 -3.742 -9.786 1.00 91.38 89 HIS A O 1
ATOM 724 N N . TYR A 1 90 ? 2.780 -1.784 -10.592 1.00 91.94 90 TYR A N 1
ATOM 725 C CA . TYR A 1 90 ? 3.740 -1.003 -9.819 1.00 91.94 90 TYR A CA 1
ATOM 726 C C . TYR A 1 90 ? 3.100 -0.043 -8.829 1.00 91.94 90 TYR A C 1
ATOM 728 O O . TYR A 1 90 ? 2.080 0.594 -9.086 1.00 91.94 90 TYR A O 1
ATOM 736 N N . GLY A 1 91 ? 3.744 0.085 -7.675 1.00 92.38 91 GLY A N 1
ATOM 737 C CA . GLY A 1 91 ? 3.345 0.983 -6.604 1.00 92.38 91 GLY A CA 1
ATOM 738 C C . GLY A 1 91 ? 4.534 1.668 -5.958 1.00 92.38 91 GLY A C 1
ATOM 739 O O . GLY A 1 91 ? 5.686 1.350 -6.248 1.00 92.38 91 GLY A O 1
ATOM 740 N N . ILE A 1 92 ? 4.249 2.610 -5.064 1.00 92.69 92 ILE A N 1
ATOM 741 C CA . ILE A 1 92 ? 5.290 3.398 -4.403 1.00 92.69 92 ILE A CA 1
ATOM 742 C C . ILE A 1 92 ? 5.419 2.923 -2.960 1.00 92.69 92 ILE A C 1
ATOM 744 O O . ILE A 1 92 ? 4.497 3.140 -2.157 1.00 92.69 92 ILE A O 1
ATOM 748 N N . PRO A 1 93 ? 6.530 2.264 -2.606 1.00 93.31 93 PRO A N 1
ATOM 749 C CA . PRO A 1 93 ? 6.732 1.771 -1.260 1.00 93.31 93 PRO A CA 1
ATOM 750 C C . PRO A 1 93 ? 7.076 2.905 -0.298 1.00 93.31 93 PRO A C 1
ATOM 752 O O . PRO A 1 93 ? 7.958 3.722 -0.544 1.00 93.31 93 PRO A O 1
ATOM 755 N N . HIS A 1 94 ? 6.412 2.898 0.846 1.00 90.81 94 HIS A N 1
ATOM 756 C CA . HIS A 1 94 ? 6.625 3.803 1.958 1.00 90.81 94 HIS A CA 1
ATOM 757 C C . HIS A 1 94 ? 6.896 2.996 3.226 1.00 90.81 94 HIS A C 1
ATOM 759 O O . HIS A 1 94 ? 6.248 1.982 3.518 1.00 90.81 94 HIS A O 1
ATOM 765 N N . GLY A 1 95 ? 7.872 3.479 3.985 1.00 88.38 95 GLY A N 1
ATOM 766 C CA . GLY A 1 95 ? 8.238 2.956 5.289 1.00 88.38 95 GLY A CA 1
ATOM 767 C C . GLY A 1 95 ? 7.900 3.974 6.353 1.00 88.38 95 GLY A C 1
ATOM 768 O O . GLY A 1 95 ? 8.238 5.145 6.225 1.00 88.38 95 GLY A O 1
ATOM 769 N N . PHE A 1 96 ? 7.268 3.528 7.432 1.00 85.88 96 PHE A N 1
ATOM 770 C CA . PHE A 1 96 ? 6.905 4.408 8.535 1.00 85.88 96 PHE A CA 1
ATOM 771 C C . PHE A 1 96 ? 7.577 3.951 9.813 1.00 85.88 96 PHE A C 1
ATOM 773 O O . PHE A 1 96 ? 7.552 2.770 10.148 1.00 85.88 96 PHE A O 1
ATOM 780 N N . SER A 1 97 ? 8.160 4.893 10.544 1.00 83.62 97 SER A N 1
ATOM 781 C CA . SER A 1 97 ? 8.757 4.645 11.857 1.00 83.62 97 SER A CA 1
ATOM 782 C C . SER A 1 97 ? 7.758 4.781 13.007 1.00 83.62 97 SER A C 1
ATOM 784 O O . SER A 1 97 ? 8.046 4.356 14.122 1.00 83.62 97 SER A O 1
ATOM 786 N N . SER A 1 98 ? 6.570 5.348 12.757 1.00 84.69 98 SER A N 1
ATOM 787 C CA . SER A 1 98 ? 5.569 5.615 13.794 1.00 84.69 98 SER A CA 1
ATOM 788 C C . SER A 1 98 ? 4.136 5.396 13.317 1.00 84.69 98 SER A C 1
ATOM 790 O O . SER A 1 98 ? 3.764 5.776 12.204 1.00 84.69 98 SER A O 1
ATOM 792 N N . ARG A 1 99 ? 3.276 4.864 14.198 1.00 83.56 99 ARG A N 1
ATOM 793 C CA . ARG A 1 99 ? 1.835 4.689 13.918 1.00 83.56 99 ARG A CA 1
ATOM 794 C C . ARG A 1 99 ? 1.153 6.024 13.630 1.00 83.56 99 ARG A C 1
ATOM 796 O O . ARG A 1 99 ? 0.227 6.081 12.825 1.00 83.56 99 ARG A O 1
ATOM 803 N N . TYR A 1 100 ? 1.649 7.101 14.240 1.00 83.75 100 TYR A N 1
ATOM 804 C CA . TYR A 1 100 ? 1.164 8.455 13.994 1.00 83.75 100 TYR A CA 1
ATOM 805 C C . TYR A 1 100 ? 1.398 8.897 12.545 1.00 83.75 100 TYR A C 1
ATOM 807 O O . TYR A 1 100 ? 0.519 9.513 11.952 1.00 83.75 100 TYR A O 1
ATOM 815 N N . SER A 1 101 ? 2.539 8.537 11.949 1.00 80.75 101 SER A N 1
ATOM 816 C CA . SER A 1 101 ? 2.854 8.892 10.559 1.00 80.75 101 SER A CA 1
ATOM 817 C C . SER A 1 101 ? 1.975 8.144 9.551 1.00 80.75 101 SER A C 1
ATOM 819 O O . SER A 1 101 ? 1.411 8.774 8.659 1.00 80.75 101 SER A O 1
ATOM 821 N N . VAL A 1 102 ? 1.727 6.845 9.770 1.00 81.12 102 VAL A N 1
ATOM 822 C CA . VAL A 1 102 ? 0.769 6.059 8.965 1.00 81.12 102 VAL A CA 1
ATOM 823 C C . VAL A 1 102 ? -0.636 6.647 9.072 1.00 81.12 102 VAL A C 1
ATOM 825 O O . VAL A 1 102 ? -1.321 6.819 8.064 1.00 81.12 102 VAL A O 1
ATOM 828 N N . ARG A 1 103 ? -1.068 6.995 10.290 1.00 82.31 103 ARG A N 1
ATOM 829 C CA . ARG A 1 103 ? -2.368 7.627 10.530 1.00 82.31 103 ARG A CA 1
ATOM 830 C C . ARG A 1 103 ? -2.467 8.986 9.842 1.00 82.31 103 ARG A C 1
ATOM 832 O O . ARG A 1 103 ? -3.447 9.240 9.157 1.00 82.31 103 ARG A O 1
ATOM 839 N N . THR A 1 104 ? -1.455 9.834 9.989 1.00 83.88 104 THR A N 1
ATOM 840 C CA . THR A 1 104 ? -1.424 11.176 9.393 1.00 83.88 104 THR A CA 1
ATOM 841 C C . THR A 1 104 ? -1.451 11.101 7.876 1.00 83.88 104 THR A C 1
ATOM 843 O O . THR A 1 104 ? -2.167 11.873 7.251 1.00 83.88 104 THR A O 1
ATOM 846 N N . LEU A 1 105 ? -0.735 10.153 7.270 1.00 84.06 105 LEU A N 1
ATOM 847 C CA . LEU A 1 105 ? -0.813 9.903 5.835 1.00 84.06 105 LEU A CA 1
ATOM 848 C C . LEU A 1 105 ? -2.198 9.374 5.437 1.00 84.06 105 LEU A C 1
ATOM 850 O O . LEU A 1 105 ? -2.792 9.878 4.489 1.00 84.06 105 LEU A O 1
ATOM 854 N N . SER A 1 106 ? -2.760 8.438 6.203 1.00 81.56 106 SER A N 1
ATOM 855 C CA . SER A 1 106 ? -4.122 7.926 5.995 1.00 81.56 106 SER A CA 1
ATOM 856 C C . SER A 1 106 ? -5.169 9.050 6.032 1.00 81.56 106 SER A C 1
ATOM 858 O O . SER A 1 106 ? -6.063 9.119 5.193 1.00 81.56 106 SER A O 1
ATOM 860 N N . GLU A 1 107 ? -5.036 9.980 6.975 1.00 82.19 107 GLU A N 1
ATOM 861 C CA . GLU A 1 107 ? -5.913 11.139 7.113 1.00 82.19 107 GLU A CA 1
ATOM 862 C C . GLU A 1 107 ? -5.624 12.199 6.040 1.00 82.19 107 GLU A C 1
ATOM 864 O O . GLU A 1 107 ? -6.538 12.693 5.402 1.00 82.19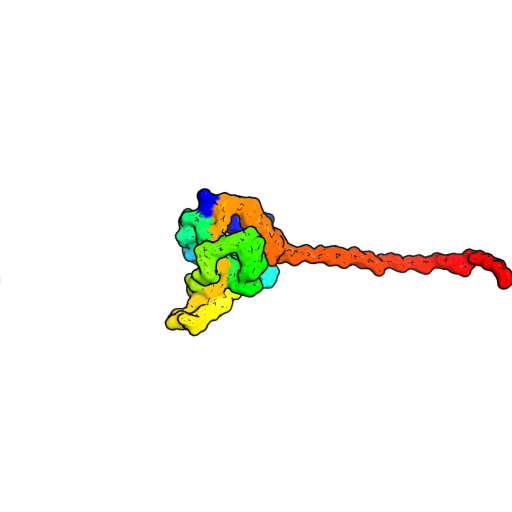 107 GLU A O 1
ATOM 869 N N . ARG A 1 108 ? -4.375 12.560 5.760 1.00 80.94 108 ARG A N 1
ATOM 870 C CA . ARG A 1 108 ? -4.070 13.681 4.855 1.00 80.94 108 ARG A CA 1
ATOM 871 C C . ARG A 1 108 ? -4.081 13.308 3.376 1.00 80.94 108 ARG A C 1
ATOM 873 O O . ARG A 1 108 ? -4.544 14.108 2.566 1.00 80.94 108 ARG A O 1
ATOM 880 N N . ALA A 1 109 ? -3.584 12.128 3.015 1.00 77.62 109 ALA A N 1
ATOM 881 C CA . ALA A 1 109 ? -3.524 11.694 1.621 1.00 77.62 109 ALA A CA 1
ATOM 882 C C . ALA A 1 109 ? -4.889 11.201 1.119 1.00 77.62 109 ALA A C 1
ATOM 884 O O . ALA A 1 109 ? -5.254 11.481 -0.025 1.00 77.62 109 ALA A O 1
ATOM 885 N N . PHE A 1 110 ? -5.662 10.524 1.980 1.00 75.00 110 PHE A N 1
ATOM 886 C CA . PHE A 1 110 ? -6.916 9.870 1.587 1.00 75.00 110 PHE A CA 1
ATOM 887 C C . PHE A 1 110 ? -8.175 10.572 2.101 1.00 75.00 110 PHE A C 1
ATOM 889 O O . PHE A 1 110 ? -9.207 10.535 1.425 1.00 75.00 110 PHE A O 1
ATOM 896 N N . TRP A 1 111 ? -8.126 11.264 3.248 1.00 68.25 111 TRP A N 1
ATOM 897 C CA . TRP A 1 111 ? -9.257 12.073 3.706 1.00 68.25 111 TRP A CA 1
ATOM 898 C C . TRP A 1 111 ? -9.258 13.413 2.973 1.00 68.25 111 TRP A C 1
ATOM 900 O O . TRP A 1 111 ? -8.727 14.429 3.428 1.00 68.25 111 TRP A O 1
ATOM 910 N N . ARG A 1 112 ? -9.939 13.455 1.825 1.00 56.25 112 ARG A N 1
ATOM 911 C CA . ARG A 1 112 ? -10.390 14.733 1.271 1.00 56.25 112 ARG A CA 1
ATOM 912 C C . ARG A 1 112 ? -11.284 15.365 2.334 1.00 56.25 112 ARG A C 1
ATOM 914 O O . ARG A 1 112 ? -12.345 14.829 2.651 1.00 56.25 112 ARG A O 1
ATOM 921 N N . ARG A 1 113 ? -10.842 16.482 2.923 1.00 45.31 113 ARG A N 1
ATOM 922 C CA . ARG A 1 113 ? -11.651 17.308 3.826 1.00 45.31 113 ARG A CA 1
ATOM 923 C C . ARG A 1 113 ? -12.931 17.642 3.053 1.00 45.31 113 ARG A C 1
ATOM 925 O O . ARG A 1 113 ? -12.917 18.527 2.201 1.00 45.31 113 ARG A O 1
ATOM 932 N N . LYS A 1 114 ? -14.016 16.892 3.281 1.00 42.91 114 LYS A N 1
ATOM 933 C CA . LYS A 1 114 ? -15.358 17.237 2.810 1.00 42.91 114 LYS A CA 1
ATOM 934 C C . LYS A 1 114 ? -15.643 18.549 3.532 1.00 42.91 114 LYS A C 1
ATOM 936 O O . LYS A 1 114 ? -16.041 18.538 4.694 1.00 42.91 114 LYS A O 1
ATOM 941 N N . LYS A 1 115 ? -15.282 19.684 2.916 1.00 43.38 115 LYS A N 1
ATOM 942 C CA . LYS A 1 115 ? -15.716 21.003 3.368 1.00 43.38 115 LYS A CA 1
ATOM 943 C C . LYS A 1 115 ? -17.223 20.857 3.428 1.00 43.38 115 LYS A C 1
ATOM 945 O O . LYS A 1 115 ? -17.875 20.662 2.407 1.00 43.38 115 LYS A O 1
ATOM 950 N N . ARG A 1 116 ? -17.721 20.782 4.655 1.00 42.75 116 ARG A N 1
ATOM 951 C CA . ARG A 1 116 ? -19.125 20.688 4.995 1.00 42.75 116 ARG A CA 1
ATOM 952 C C . ARG A 1 116 ? -19.776 21.856 4.258 1.00 42.75 116 ARG A C 1
ATOM 954 O O . ARG A 1 116 ? -19.605 23.000 4.672 1.00 42.75 116 ARG A O 1
ATOM 961 N N . LEU A 1 117 ? -20.443 21.580 3.137 1.00 45.41 117 LEU A N 1
ATOM 962 C CA . LEU A 1 117 ? -21.455 22.471 2.596 1.00 45.41 117 LEU A CA 1
ATOM 963 C C . LEU A 1 117 ? -22.531 22.487 3.686 1.00 45.41 117 LEU A C 1
ATOM 965 O O . LEU A 1 117 ? -23.425 21.646 3.713 1.00 45.41 117 LEU A O 1
ATOM 969 N N . LYS A 1 118 ? -22.376 23.364 4.683 1.00 46.28 118 LYS A N 1
ATOM 970 C CA . LYS A 1 118 ? -23.512 23.780 5.490 1.00 46.28 118 LYS A CA 1
ATOM 971 C C . LYS A 1 118 ? -24.370 24.592 4.533 1.00 46.28 118 LYS A C 1
ATOM 973 O O . LYS A 1 118 ? -24.104 25.762 4.283 1.00 46.28 118 LYS A O 1
ATOM 978 N N . SER A 1 119 ? -25.311 23.888 3.923 1.00 45.88 119 SER A N 1
ATOM 979 C CA . SER A 1 119 ? -26.601 24.386 3.476 1.00 45.88 119 SER A CA 1
ATOM 980 C C . SER A 1 119 ? -26.962 25.733 4.119 1.00 45.88 119 SER A C 1
ATOM 982 O O . SER A 1 119 ? -27.428 25.774 5.256 1.00 45.88 119 SER A O 1
ATOM 984 N N . ARG A 1 120 ? -26.799 26.836 3.376 1.00 45.56 120 ARG A N 1
ATOM 985 C CA . ARG A 1 120 ? -27.654 28.024 3.536 1.00 45.56 120 ARG A CA 1
ATOM 986 C C . ARG A 1 120 ? -28.983 27.721 2.836 1.00 45.56 120 ARG A C 1
ATOM 988 O O . ARG A 1 120 ? -29.289 28.282 1.795 1.00 45.56 120 ARG A O 1
ATOM 995 N N . LEU A 1 121 ? -29.726 26.769 3.391 1.00 51.94 121 LEU A N 1
ATOM 996 C CA . LEU A 1 121 ? -31.157 26.598 3.160 1.00 51.94 121 LEU A CA 1
ATOM 997 C C . LEU A 1 121 ? -31.824 26.984 4.478 1.00 51.94 121 LEU A C 1
ATOM 999 O O . LEU A 1 121 ? -32.054 26.152 5.345 1.00 51.94 121 LEU A O 1
ATOM 1003 N N . ALA A 1 122 ? -32.004 28.288 4.648 1.00 46.06 122 ALA A N 1
ATOM 1004 C CA . ALA A 1 122 ? -32.894 28.883 5.631 1.00 46.06 122 ALA A CA 1
ATOM 1005 C C . ALA A 1 122 ? -33.306 30.248 5.067 1.00 46.06 122 ALA A C 1
ATOM 1007 O O . ALA A 1 122 ? -32.683 31.267 5.345 1.00 46.06 122 ALA A O 1
ATOM 1008 N N . MET A 1 123 ? -34.301 30.230 4.185 1.00 49.03 123 MET A N 1
ATOM 1009 C CA . MET A 1 123 ? -35.242 31.341 4.068 1.00 49.03 123 MET A CA 1
ATOM 1010 C C . MET A 1 123 ? -36.387 31.002 5.023 1.00 49.03 123 MET A C 1
ATOM 1012 O O . MET A 1 123 ? -36.832 29.852 5.046 1.00 49.03 123 MET A O 1
ATOM 1016 N N . PRO A 1 124 ? -36.857 31.975 5.806 1.00 52.00 124 PRO A N 1
ATOM 1017 C CA . PRO A 1 124 ? -38.239 32.363 5.593 1.00 52.00 124 PRO A CA 1
ATOM 1018 C C . PRO A 1 124 ? -38.417 33.879 5.515 1.00 52.00 124 PRO A C 1
ATOM 1020 O O . PRO A 1 124 ? -37.744 34.665 6.176 1.00 52.00 124 PRO A O 1
ATOM 1023 N N . VAL A 1 125 ? -39.367 34.234 4.658 1.00 58.44 125 VAL A N 1
ATOM 1024 C CA . VAL A 1 125 ? -39.979 35.544 4.453 1.00 58.44 125 VAL A CA 1
ATOM 1025 C C . VAL A 1 125 ? -40.494 36.105 5.782 1.00 58.44 125 VAL A C 1
ATOM 1027 O O . VAL A 1 125 ? -41.239 35.425 6.482 1.00 58.44 125 VAL A O 1
ATOM 1030 N N . ALA A 1 126 ? -40.146 37.355 6.094 1.00 47.91 126 ALA A N 1
ATOM 1031 C CA . ALA A 1 126 ? -40.820 38.153 7.114 1.00 47.91 126 ALA A CA 1
ATOM 1032 C C . ALA A 1 126 ? -40.899 39.620 6.653 1.00 47.91 126 ALA A C 1
ATOM 1034 O O . ALA A 1 126 ? -39.938 40.377 6.741 1.00 47.91 126 ALA A O 1
ATOM 1035 N N . THR A 1 127 ? -42.059 39.949 6.084 1.00 50.50 127 THR A N 1
ATOM 1036 C CA . THR A 1 127 ? -42.835 41.172 6.343 1.00 50.50 127 THR A CA 1
ATOM 1037 C C . THR A 1 127 ? -42.094 42.518 6.285 1.00 50.50 127 THR A C 1
ATOM 1039 O O . THR A 1 127 ? -41.647 43.052 7.296 1.00 50.50 127 THR A O 1
ATOM 1042 N N . LEU A 1 128 ? -42.076 43.136 5.098 1.00 45.69 128 LEU A N 1
ATOM 1043 C CA . LEU A 1 128 ? -41.931 44.589 4.961 1.00 45.69 128 LEU A CA 1
ATOM 1044 C C . LEU A 1 128 ? -43.278 45.246 5.294 1.00 45.69 128 LEU A C 1
ATOM 1046 O O . LEU A 1 128 ? -44.126 45.455 4.431 1.00 45.69 128 LEU A O 1
ATOM 1050 N N . THR A 1 129 ? -43.472 45.542 6.572 1.00 49.50 129 THR A N 1
ATOM 1051 C CA . THR A 1 129 ? -44.458 46.512 7.060 1.00 49.50 129 THR A CA 1
ATOM 1052 C C . THR A 1 129 ? -43.710 47.562 7.872 1.00 49.50 129 THR A C 1
ATOM 1054 O O . THR A 1 129 ? -42.850 47.184 8.665 1.00 49.50 129 THR A O 1
ATOM 1057 N N . TYR A 1 130 ? -44.101 48.833 7.689 1.00 46.06 130 TYR A N 1
ATOM 1058 C CA . TYR A 1 130 ? -43.552 50.086 8.251 1.00 46.06 130 TYR A CA 1
ATOM 1059 C C . TYR A 1 130 ? -42.314 50.628 7.495 1.00 46.06 130 TYR A C 1
ATOM 1061 O O . TYR A 1 130 ? -41.368 49.890 7.267 1.00 46.06 130 TYR A O 1
ATOM 1069 N N . ALA A 1 131 ? -42.215 51.891 7.060 1.00 45.66 131 ALA A N 1
ATOM 1070 C CA . ALA A 1 131 ? -42.989 53.098 7.344 1.00 45.66 131 ALA A CA 1
ATOM 1071 C C . ALA A 1 131 ? -42.679 54.220 6.315 1.00 45.66 131 ALA A C 1
ATOM 1073 O O . ALA A 1 131 ? -41.543 54.340 5.875 1.00 45.66 131 ALA A O 1
ATOM 1074 N N . LEU A 1 132 ? -43.699 55.045 6.034 1.00 49.44 132 LEU A N 1
ATOM 1075 C CA . LEU A 1 132 ? -43.670 56.517 5.911 1.00 49.44 132 LEU A CA 1
ATOM 1076 C C . LEU A 1 132 ? -42.644 57.195 4.974 1.00 49.44 132 LEU A C 1
ATOM 1078 O O . LEU A 1 132 ? -41.489 57.375 5.354 1.00 49.44 132 LEU A O 1
ATOM 1082 N N . ALA A 1 133 ? -43.131 57.723 3.845 1.00 44.69 133 ALA A N 1
ATOM 1083 C CA . ALA A 1 133 ? -43.149 59.160 3.507 1.00 44.69 133 ALA A CA 1
ATOM 1084 C C . ALA A 1 133 ? -43.859 59.372 2.161 1.00 44.69 133 ALA A C 1
ATOM 1086 O O . ALA A 1 133 ? -43.500 58.664 1.195 1.00 44.69 133 ALA A O 1
#

Secondary structure (DSSP, 8-state):
-PPPHHHHHHHHHHTTPEEEEE-SSEEEEEETTEEEEEETT-TTSTT-EEE-GGGHHHHHTTS-BSSS-EEETT-TTSPB-TTSSS--EEEEEE--S-HHHHHHHIIIII-----------------------

Radius of gyration: 21.87 Å; chains: 1; bounding box: 57×74×34 Å